Protein AF-A0A9E1M2F0-F1 (afdb_monomer)

Radius of gyration: 12.11 Å; Cα contacts (8 Å, |Δi|>4): 18; chains: 1; bounding box: 29×15×31 Å

pLDDT: mean 77.46, std 11.03, range [47.22, 90.25]

Structure (mmCIF, N/CA/C/O backbone):
data_AF-A0A9E1M2F0-F1
#
_entry.id   AF-A0A9E1M2F0-F1
#
loop_
_atom_site.group_PDB
_atom_site.id
_atom_site.type_symbol
_atom_site.label_atom_id
_atom_site.label_alt_id
_atom_site.label_comp_id
_atom_site.label_asym_id
_atom_site.label_entity_id
_atom_site.label_seq_id
_atom_site.pdbx_PDB_ins_code
_atom_site.Cartn_x
_atom_site.Cartn_y
_atom_site.Cartn_z
_atom_site.occupancy
_atom_site.B_iso_or_equiv
_atom_site.auth_seq_id
_atom_site.auth_comp_id
_atom_site.auth_asym_id
_atom_site.auth_atom_id
_atom_site.pdbx_PDB_model_num
ATOM 1 N N . MET A 1 1 ? -10.707 5.923 17.483 1.00 47.22 1 MET A N 1
ATOM 2 C CA . MET A 1 1 ? -10.254 7.143 16.770 1.00 47.22 1 MET A CA 1
ATOM 3 C C . MET A 1 1 ? -9.023 6.926 15.869 1.00 47.22 1 MET A C 1
ATOM 5 O O . MET A 1 1 ? -8.799 7.736 14.986 1.00 47.22 1 MET A O 1
ATOM 9 N N . MET A 1 2 ? -8.271 5.821 15.997 1.00 52.97 2 MET A N 1
ATOM 10 C CA . MET A 1 2 ? -6.970 5.637 15.318 1.00 52.97 2 MET A CA 1
ATOM 11 C C . MET A 1 2 ? -6.992 4.917 13.953 1.00 52.97 2 MET A C 1
ATOM 13 O O . MET A 1 2 ? -5.973 4.884 13.275 1.00 52.97 2 MET A O 1
ATOM 17 N N . LYS A 1 3 ? -8.126 4.350 13.510 1.00 53.69 3 LYS A N 1
ATOM 18 C CA . LYS A 1 3 ?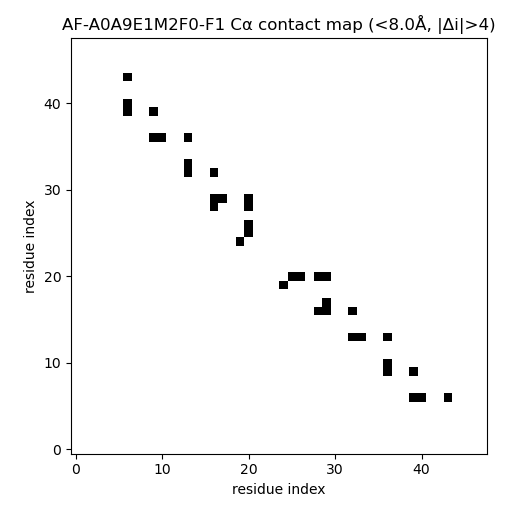 -8.142 3.498 12.304 1.00 53.69 3 LYS A CA 1
ATOM 19 C C . LYS A 1 3 ? -7.811 4.282 11.020 1.00 53.69 3 LYS A C 1
ATOM 21 O O . LYS A 1 3 ? -7.057 3.779 10.203 1.00 53.69 3 LYS A O 1
ATOM 26 N N . LYS A 1 4 ? -8.326 5.507 10.815 1.00 58.03 4 LYS A N 1
ATOM 27 C CA . LYS A 1 4 ? -8.267 6.215 9.503 1.00 58.03 4 LYS A CA 1
ATOM 28 C C . LYS A 1 4 ? -6.851 6.474 8.972 1.00 58.03 4 LYS A C 1
ATOM 30 O O . LYS A 1 4 ? -6.677 6.580 7.764 1.00 58.03 4 LYS A O 1
ATOM 35 N N . ILE A 1 5 ? -5.859 6.547 9.856 1.00 71.25 5 ILE A N 1
ATOM 36 C CA . ILE A 1 5 ? -4.472 6.862 9.492 1.00 71.25 5 ILE A CA 1
ATOM 37 C C . ILE A 1 5 ? -3.814 5.673 8.770 1.00 71.25 5 ILE A C 1
ATOM 39 O O . ILE A 1 5 ? -3.039 5.875 7.839 1.00 71.25 5 ILE A O 1
ATOM 43 N N . GLY A 1 6 ? -4.182 4.435 9.129 1.00 75.31 6 GLY A N 1
ATOM 44 C CA . GLY A 1 6 ? -3.596 3.222 8.545 1.00 75.31 6 GLY A CA 1
ATOM 45 C C . GLY A 1 6 ? -3.827 3.093 7.038 1.00 75.31 6 GLY A C 1
ATOM 46 O O . GLY A 1 6 ? -2.926 2.687 6.311 1.00 75.31 6 GLY A O 1
ATOM 47 N N . LEU A 1 7 ? -4.997 3.520 6.555 1.00 78.19 7 LEU A N 1
ATOM 48 C CA . LEU A 1 7 ? -5.335 3.470 5.131 1.00 78.19 7 LEU A CA 1
ATOM 49 C C . LEU A 1 7 ? -4.526 4.493 4.317 1.00 78.19 7 LEU A C 1
ATOM 51 O O . LEU A 1 7 ? -4.058 4.183 3.226 1.00 78.19 7 LEU A O 1
ATOM 55 N N . GLY A 1 8 ? -4.282 5.684 4.875 1.00 82.38 8 GLY A N 1
ATOM 56 C CA . GLY A 1 8 ? -3.427 6.693 4.241 1.00 82.38 8 GLY A CA 1
ATOM 57 C C . GLY A 1 8 ? -1.971 6.236 4.108 1.00 82.38 8 GLY A C 1
ATOM 58 O O . GLY A 1 8 ? -1.359 6.427 3.060 1.00 82.38 8 GLY A O 1
ATOM 59 N N . ILE A 1 9 ? -1.435 5.572 5.138 1.00 86.00 9 ILE A N 1
ATOM 60 C CA . ILE A 1 9 ? -0.063 5.038 5.132 1.00 86.00 9 ILE A CA 1
ATOM 61 C C . ILE A 1 9 ? 0.092 3.927 4.082 1.00 86.00 9 ILE A C 1
ATOM 63 O O . ILE A 1 9 ? 1.094 3.902 3.370 1.00 86.00 9 ILE A O 1
ATOM 67 N N . ALA A 1 10 ? -0.906 3.048 3.934 1.00 82.06 10 ALA A N 1
ATOM 68 C CA . ALA A 1 10 ? -0.890 1.985 2.927 1.00 82.06 10 ALA A CA 1
ATOM 69 C C . ALA A 1 10 ? -0.867 2.536 1.487 1.00 82.06 10 ALA A C 1
ATOM 71 O O . ALA A 1 10 ? -0.105 2.049 0.652 1.00 82.06 10 ALA A O 1
ATOM 72 N N . ILE A 1 11 ? -1.645 3.589 1.209 1.00 86.31 11 ILE A N 1
ATOM 73 C CA . ILE A 1 11 ? -1.664 4.253 -0.105 1.00 86.31 11 ILE A CA 1
ATOM 74 C C . ILE A 1 11 ? -0.335 4.959 -0.388 1.00 86.31 11 ILE A C 1
ATOM 76 O O . ILE A 1 11 ? 0.191 4.858 -1.496 1.00 86.31 11 ILE A O 1
ATOM 80 N N . LEU A 1 12 ? 0.236 5.637 0.613 1.00 88.56 12 LEU A N 1
ATOM 81 C CA . LEU A 1 12 ? 1.543 6.285 0.483 1.00 88.56 12 LEU A CA 1
ATOM 82 C C . LEU A 1 12 ? 2.649 5.265 0.179 1.00 88.56 12 LEU A C 1
ATOM 84 O O . LEU A 1 12 ? 3.410 5.470 -0.766 1.00 88.56 12 LEU A O 1
ATOM 88 N N . LEU A 1 13 ? 2.705 4.145 0.911 1.00 85.25 13 LEU A N 1
ATOM 89 C CA . LEU A 1 13 ? 3.669 3.073 0.634 1.00 85.25 13 LEU A CA 1
ATOM 90 C C . LEU A 1 13 ? 3.488 2.485 -0.771 1.00 85.25 13 LEU A C 1
ATOM 92 O O . LEU A 1 13 ? 4.475 2.256 -1.469 1.00 85.25 13 LEU A O 1
ATOM 96 N N . PHE A 1 14 ? 2.243 2.276 -1.204 1.00 85.50 14 PHE A N 1
ATOM 97 C CA . PHE A 1 14 ? 1.954 1.770 -2.544 1.00 85.50 14 PHE A CA 1
ATOM 98 C C . PHE A 1 14 ? 2.411 2.742 -3.640 1.00 85.50 14 PHE A C 1
ATOM 100 O O . PHE A 1 14 ? 3.006 2.311 -4.624 1.00 85.50 14 PHE A O 1
ATOM 107 N N . SER A 1 15 ? 2.224 4.051 -3.448 1.00 86.00 15 SER A N 1
ATOM 108 C CA . SER A 1 15 ? 2.693 5.073 -4.392 1.00 86.00 15 SER A CA 1
ATOM 109 C C . SER A 1 15 ? 4.221 5.107 -4.516 1.00 86.00 15 SER A C 1
ATOM 111 O O . SER A 1 15 ? 4.742 5.346 -5.605 1.00 86.00 15 SER A O 1
ATOM 113 N N . ILE A 1 16 ? 4.947 4.860 -3.421 1.00 87.38 16 ILE A N 1
ATOM 114 C CA . ILE A 1 16 ? 6.417 4.795 -3.421 1.00 87.38 16 ILE A CA 1
ATOM 115 C C . ILE A 1 16 ? 6.893 3.528 -4.141 1.00 87.38 16 ILE A C 1
ATOM 117 O O . ILE A 1 16 ? 7.785 3.605 -4.985 1.00 87.38 16 ILE A O 1
ATOM 121 N N . LEU A 1 17 ? 6.261 2.381 -3.864 1.00 80.56 17 LEU A N 1
ATOM 122 C CA . 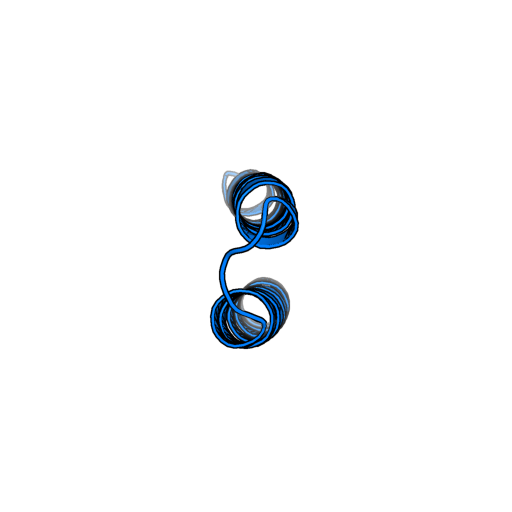LEU A 1 17 ? 6.523 1.119 -4.564 1.00 80.56 17 LEU A CA 1
ATOM 123 C C . LEU A 1 17 ? 6.260 1.239 -6.069 1.00 80.56 17 LEU A C 1
ATOM 125 O O . LEU A 1 17 ? 7.071 0.772 -6.859 1.00 80.56 17 LEU A O 1
ATOM 129 N N . LEU A 1 18 ? 5.175 1.908 -6.466 1.00 8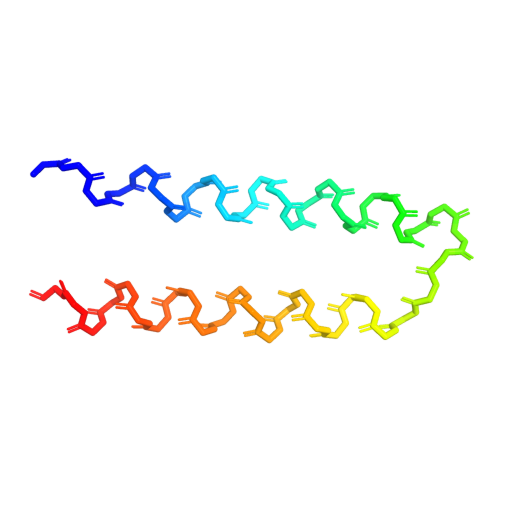2.25 18 LEU A N 1
ATOM 130 C CA . LEU A 1 1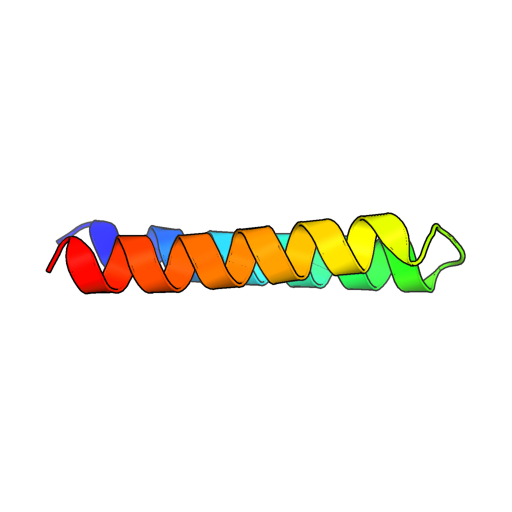8 ? 4.854 2.212 -7.864 1.00 82.25 18 LEU A CA 1
ATOM 131 C C . LEU A 1 18 ? 5.933 3.066 -8.533 1.00 82.25 18 LEU A C 1
ATOM 133 O O . LEU A 1 18 ? 6.356 2.760 -9.644 1.00 82.25 18 LEU A O 1
ATOM 137 N N . SER A 1 19 ? 6.397 4.112 -7.847 1.00 82.88 19 SER A N 1
ATOM 138 C CA . SER A 1 19 ? 7.452 4.997 -8.352 1.00 82.88 19 SER A CA 1
ATOM 139 C C . SER A 1 19 ? 8.777 4.244 -8.542 1.00 82.88 19 SER A C 1
ATOM 141 O O . SER A 1 19 ? 9.459 4.415 -9.550 1.00 82.88 19 SER A O 1
ATOM 143 N N . LEU A 1 20 ? 9.101 3.333 -7.616 1.00 79.44 20 LEU A N 1
ATOM 144 C CA . LEU A 1 20 ? 10.288 2.478 -7.688 1.00 79.44 20 LEU A CA 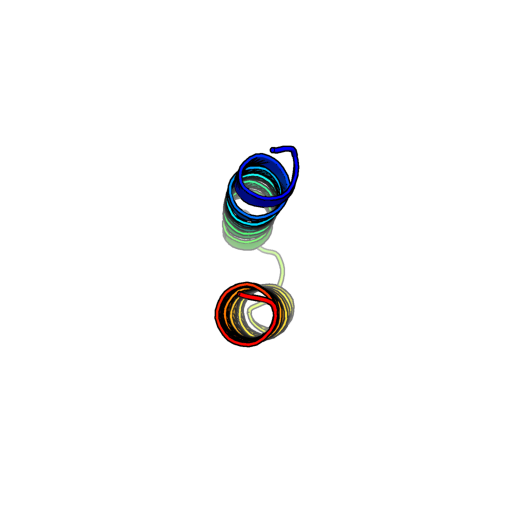1
ATOM 145 C C . LEU A 1 20 ? 10.166 1.388 -8.772 1.00 79.44 20 LEU A C 1
ATOM 147 O O . LEU A 1 20 ? 11.126 1.102 -9.481 1.00 79.44 20 LEU 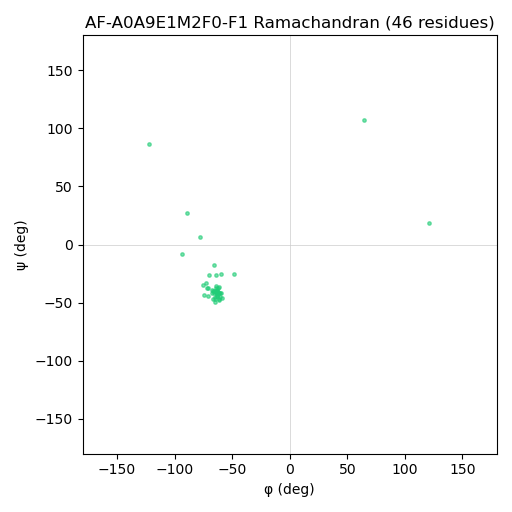A O 1
ATOM 151 N N . CYS A 1 21 ? 8.972 0.822 -8.941 1.00 76.94 21 CYS A N 1
ATOM 152 C CA . CYS A 1 21 ? 8.620 -0.158 -9.971 1.00 76.94 21 CYS A CA 1
ATOM 153 C C . CYS A 1 21 ? 8.677 0.466 -11.383 1.00 76.94 21 CYS A C 1
ATOM 155 O O . CYS A 1 21 ? 9.233 -0.125 -12.310 1.00 76.94 21 CYS A O 1
ATOM 157 N N . SER A 1 22 ? 8.219 1.716 -11.534 1.00 69.56 22 SER A N 1
ATOM 158 C CA . SER A 1 22 ? 8.292 2.479 -12.789 1.00 69.56 22 SER A CA 1
ATOM 159 C C . SER A 1 22 ? 9.725 2.808 -13.232 1.00 69.56 22 SER A C 1
ATOM 161 O O . SER A 1 22 ? 9.930 3.112 -14.405 1.00 69.56 22 SER A O 1
ATOM 163 N N . ALA A 1 23 ? 10.716 2.721 -12.339 1.00 77.38 23 ALA A 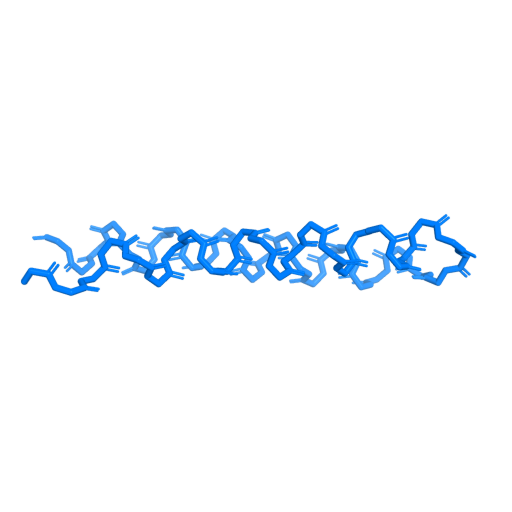N 1
ATOM 164 C CA . ALA A 1 23 ? 12.133 2.892 -12.670 1.00 77.38 23 ALA A CA 1
ATOM 165 C C . ALA A 1 23 ? 12.767 1.650 -13.344 1.00 77.38 23 ALA A C 1
ATOM 167 O O . ALA A 1 23 ? 13.973 1.637 -13.580 1.00 77.38 23 ALA A O 1
ATOM 168 N N . GLY A 1 24 ? 11.968 0.626 -13.680 1.00 70.06 24 GLY A N 1
ATOM 169 C CA . GLY A 1 24 ? 12.400 -0.540 -14.463 1.00 70.06 24 GLY A CA 1
ATOM 170 C C . GLY A 1 24 ? 12.241 -1.893 -13.765 1.00 7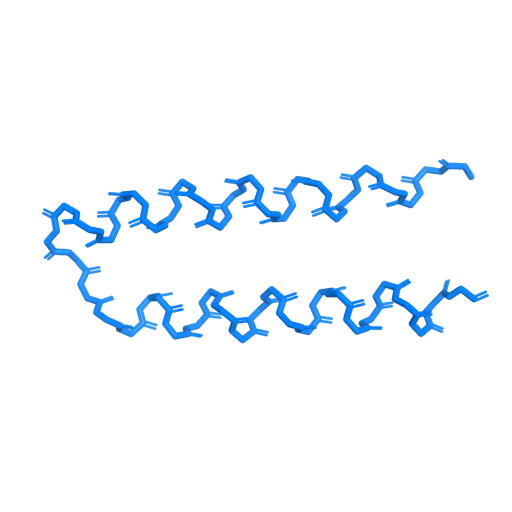0.06 24 GLY A C 1
ATOM 171 O O . GLY A 1 24 ? 12.870 -2.860 -14.183 1.00 70.06 24 GLY A O 1
ATOM 172 N N . MET A 1 25 ? 11.420 -1.986 -12.715 1.00 63.69 25 MET A N 1
ATOM 173 C CA . MET A 1 25 ? 11.295 -3.185 -11.881 1.00 63.69 25 MET A CA 1
ATOM 174 C C . MET A 1 25 ? 9.854 -3.704 -11.839 1.00 63.69 25 MET A C 1
ATOM 176 O O . MET A 1 25 ? 9.096 -3.411 -10.929 1.00 63.69 25 MET A O 1
ATOM 180 N N . GLU A 1 26 ? 9.529 -4.536 -12.827 1.00 67.94 26 GLU A N 1
ATOM 181 C CA . GLU A 1 26 ? 8.577 -5.655 -12.753 1.00 67.94 26 GLU A CA 1
ATOM 182 C C . GLU A 1 26 ? 7.089 -5.328 -12.491 1.00 67.94 26 GLU A C 1
ATOM 184 O O . GLU A 1 26 ? 6.649 -5.099 -11.364 1.00 67.94 26 GLU A O 1
ATOM 189 N N . LEU A 1 27 ? 6.270 -5.467 -13.546 1.00 76.19 27 LEU A N 1
ATOM 190 C CA . LEU A 1 27 ? 4.794 -5.411 -13.525 1.00 76.19 27 LEU A CA 1
ATOM 191 C C . LEU A 1 27 ? 4.144 -6.280 -12.430 1.00 76.19 27 LEU A C 1
ATOM 193 O O . LEU A 1 27 ? 3.034 -5.988 -11.985 1.00 76.19 27 LEU A O 1
ATOM 197 N N . LEU A 1 28 ? 4.825 -7.335 -11.979 1.00 78.31 28 LEU A N 1
ATOM 198 C CA . LEU A 1 28 ? 4.357 -8.224 -10.914 1.00 78.31 28 LEU A CA 1
ATOM 199 C C . LEU A 1 28 ? 4.220 -7.498 -9.568 1.00 78.31 28 LEU A C 1
ATOM 201 O O . LEU A 1 28 ? 3.226 -7.685 -8.867 1.00 78.31 28 LEU A O 1
ATOM 205 N N . THR A 1 29 ? 5.161 -6.611 -9.237 1.00 80.56 29 THR A N 1
ATOM 206 C CA . THR A 1 29 ? 5.126 -5.798 -8.009 1.00 80.56 29 THR A CA 1
ATOM 207 C C . THR A 1 29 ? 3.934 -4.845 -8.015 1.00 80.56 29 THR A C 1
ATOM 209 O O . THR A 1 29 ? 3.276 -4.647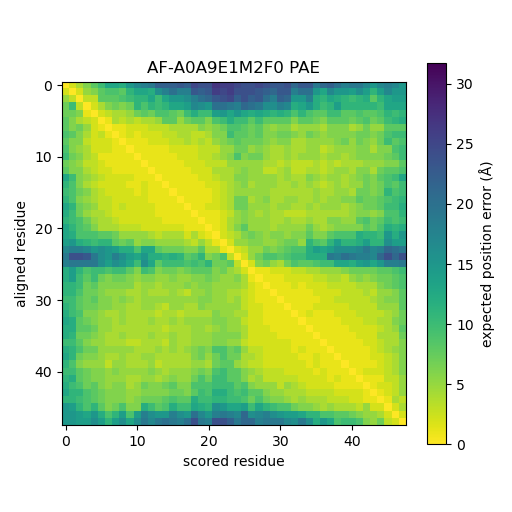 -6.991 1.00 80.56 29 THR A O 1
ATOM 212 N N . LEU A 1 30 ? 3.607 -4.305 -9.191 1.00 82.00 30 LEU A N 1
ATOM 213 C CA . LEU A 1 30 ? 2.459 -3.430 -9.389 1.00 82.00 30 LEU A CA 1
ATOM 214 C C . LEU A 1 30 ? 1.145 -4.183 -9.147 1.00 82.00 30 LEU A C 1
ATOM 216 O O . LEU A 1 30 ? 0.304 -3.703 -8.390 1.00 82.00 30 LEU A O 1
ATOM 220 N N . VAL A 1 31 ? 0.993 -5.390 -9.704 1.00 87.19 31 VAL A N 1
ATOM 221 C CA . VAL A 1 31 ? -0.199 -6.232 -9.492 1.00 87.19 31 VAL A CA 1
ATOM 222 C C . VAL A 1 31 ? -0.370 -6.603 -8.018 1.00 87.19 31 VAL A C 1
ATOM 224 O O . VAL A 1 31 ? -1.460 -6.433 -7.470 1.00 87.19 31 VAL A O 1
ATOM 227 N N . ILE A 1 32 ? 0.698 -7.055 -7.352 1.00 86.00 32 ILE A N 1
ATOM 228 C CA . ILE A 1 32 ? 0.655 -7.432 -5.930 1.00 86.00 32 ILE A CA 1
ATOM 229 C C . ILE A 1 32 ? 0.273 -6.226 -5.064 1.00 86.00 32 ILE A C 1
ATOM 231 O O . ILE A 1 32 ? -0.558 -6.346 -4.162 1.00 86.00 32 ILE A O 1
ATOM 235 N N . GLY A 1 33 ? 0.828 -5.049 -5.361 1.00 86.81 33 GLY A N 1
ATOM 236 C CA . GLY A 1 33 ? 0.500 -3.834 -4.628 1.00 86.81 33 GLY A CA 1
ATOM 237 C C . GLY A 1 33 ? -0.945 -3.367 -4.850 1.00 86.81 33 GLY A C 1
ATOM 238 O O . GLY A 1 33 ? -1.597 -2.992 -3.878 1.00 86.81 33 GLY A O 1
ATOM 239 N N . VAL A 1 34 ? -1.491 -3.461 -6.074 1.00 87.44 34 VAL A N 1
ATOM 240 C CA . VAL A 1 34 ? -2.908 -3.134 -6.348 1.00 87.44 34 VAL A CA 1
ATOM 241 C C . VAL A 1 34 ? -3.842 -4.081 -5.592 1.00 87.44 34 VAL A C 1
ATOM 243 O O . VAL A 1 34 ? -4.800 -3.625 -4.968 1.00 87.44 34 VAL A O 1
ATOM 246 N N . VAL A 1 35 ? -3.552 -5.387 -5.603 1.00 90.25 35 VAL A N 1
ATOM 247 C CA . VAL A 1 35 ? -4.341 -6.396 -4.874 1.00 90.25 35 VAL A CA 1
ATOM 248 C C . VAL A 1 35 ? -4.282 -6.148 -3.363 1.00 90.25 35 VAL A C 1
ATOM 250 O O . VAL A 1 35 ? -5.321 -6.150 -2.700 1.00 90.25 35 VAL A O 1
ATOM 253 N N . GLY A 1 36 ? -3.094 -5.861 -2.821 1.00 86.81 36 GLY A N 1
ATOM 254 C CA . GLY A 1 36 ? -2.915 -5.512 -1.410 1.00 86.81 36 GLY A CA 1
ATOM 255 C C . GLY A 1 36 ? -3.647 -4.226 -1.015 1.00 86.81 36 GLY A C 1
ATOM 256 O O . GLY A 1 36 ? -4.237 -4.159 0.065 1.00 86.81 36 GLY A O 1
ATOM 257 N N . LEU A 1 37 ? -3.684 -3.229 -1.906 1.00 86.12 37 LEU A N 1
ATOM 258 C CA . LEU A 1 37 ? -4.416 -1.985 -1.685 1.00 86.12 37 LEU A CA 1
ATOM 259 C C . LEU A 1 37 ? -5.932 -2.221 -1.650 1.00 86.12 37 LEU A C 1
ATOM 261 O O . LEU A 1 37 ? -6.602 -1.755 -0.730 1.00 86.12 37 LEU A O 1
ATOM 265 N N . PHE A 1 38 ? -6.464 -2.983 -2.610 1.00 88.12 38 PHE A N 1
ATOM 266 C CA . PHE A 1 38 ? -7.882 -3.349 -2.657 1.00 88.12 38 PHE A CA 1
ATOM 267 C C . PHE A 1 38 ? -8.307 -4.111 -1.402 1.00 88.12 38 PHE A C 1
ATOM 269 O O . PHE A 1 38 ? -9.311 -3.765 -0.779 1.00 88.12 38 PHE A O 1
ATOM 276 N N . PHE A 1 39 ? -7.511 -5.098 -0.988 1.00 85.88 39 PHE A N 1
ATOM 277 C CA . PHE A 1 39 ? -7.767 -5.860 0.231 1.00 85.88 39 PHE A CA 1
ATOM 278 C C . PHE A 1 39 ? -7.731 -4.968 1.479 1.00 85.88 39 PHE A C 1
ATOM 280 O O . PHE A 1 39 ? -8.593 -5.080 2.350 1.00 85.88 39 PHE A O 1
ATOM 287 N N . SER A 1 40 ? -6.779 -4.029 1.543 1.00 82.94 40 SER A N 1
ATOM 288 C CA . SER A 1 40 ? -6.683 -3.068 2.642 1.00 82.94 40 SER A CA 1
ATOM 289 C C . SER A 1 40 ? -7.910 -2.154 2.707 1.00 82.94 40 SER A C 1
ATOM 291 O O . SER A 1 40 ? -8.454 -1.968 3.789 1.00 82.94 40 SER A O 1
ATOM 293 N N . ILE A 1 41 ? -8.411 -1.648 1.571 1.00 83.19 41 ILE A N 1
ATOM 294 C CA . ILE A 1 41 ? -9.630 -0.822 1.525 1.00 83.19 41 ILE A CA 1
ATOM 295 C C . ILE A 1 41 ? -10.869 -1.626 1.945 1.00 83.19 41 ILE A C 1
ATOM 297 O O . ILE A 1 41 ? -11.652 -1.136 2.759 1.00 83.19 41 ILE A O 1
ATOM 301 N N . ILE A 1 42 ? -11.033 -2.856 1.447 1.00 85.00 42 ILE A N 1
ATOM 302 C CA . ILE A 1 42 ? -12.188 -3.708 1.778 1.00 85.00 42 ILE A CA 1
ATOM 303 C C . ILE A 1 42 ? -12.182 -4.078 3.266 1.00 85.00 42 ILE A C 1
ATOM 305 O O . ILE A 1 42 ? -13.171 -3.834 3.951 1.00 85.00 42 ILE A O 1
ATOM 309 N N . GLY A 1 43 ? -11.059 -4.565 3.806 1.00 79.88 43 GLY A N 1
ATOM 310 C CA . GLY A 1 43 ? -10.949 -4.897 5.233 1.00 79.88 43 GLY A CA 1
ATOM 311 C C . GLY A 1 43 ? -11.099 -3.677 6.151 1.00 79.88 43 GLY A C 1
ATOM 312 O O . GLY A 1 43 ? -11.538 -3.789 7.297 1.00 79.88 43 GLY A O 1
ATOM 313 N N . PHE A 1 44 ? -10.779 -2.484 5.648 1.00 73.06 44 PHE A N 1
ATOM 314 C CA . PHE A 1 44 ? -10.994 -1.236 6.368 1.00 73.06 44 PHE A CA 1
ATOM 315 C C . PHE A 1 44 ? -12.465 -0.797 6.393 1.00 73.06 44 PHE A C 1
ATOM 317 O O . PHE A 1 44 ? -12.907 -0.217 7.388 1.00 73.06 44 PHE A O 1
ATOM 324 N N . ILE A 1 45 ? -13.207 -1.065 5.314 1.00 75.06 45 ILE A N 1
ATOM 325 C CA . ILE A 1 45 ? -14.650 -0.810 5.209 1.00 75.06 45 ILE A CA 1
ATOM 326 C C . ILE A 1 45 ? -15.445 -1.837 6.024 1.00 75.06 45 ILE A C 1
ATOM 328 O O . ILE A 1 45 ? -16.353 -1.439 6.741 1.00 75.06 45 ILE A O 1
ATOM 332 N N . GLU A 1 46 ? -15.084 -3.120 5.963 1.00 73.06 46 GLU A N 1
ATOM 333 C CA . GLU A 1 46 ? -15.779 -4.207 6.671 1.00 73.06 46 GLU A CA 1
ATOM 334 C C . GLU A 1 46 ? -15.580 -4.154 8.194 1.00 73.06 46 GLU A C 1
ATOM 336 O O . GLU A 1 46 ? -16.439 -4.568 8.964 1.00 73.06 46 GLU A O 1
ATOM 341 N N . HIS A 1 47 ? -14.475 -3.570 8.661 1.00 59.09 47 HIS A N 1
ATOM 342 C CA . HIS A 1 47 ? -14.231 -3.354 10.088 1.00 59.09 47 HIS A CA 1
ATOM 343 C C . HIS A 1 47 ? -14.791 -2.001 10.599 1.00 59.09 47 HIS A C 1
ATOM 345 O O . HIS A 1 47 ? -14.256 -1.427 11.563 1.00 59.09 47 HIS A O 1
ATOM 351 N N . LYS A 1 48 ? -15.837 -1.466 9.959 1.00 48.28 48 LYS A N 1
ATOM 352 C CA . LYS A 1 48 ? -16.611 -0.306 10.418 1.00 48.28 48 LYS A CA 1
ATOM 353 C C . LYS A 1 48 ? -18.058 -0.710 10.668 1.00 48.28 48 LYS A C 1
ATOM 355 O O . LYS A 1 48 ? -18.561 -0.293 11.732 1.00 48.28 48 LYS A O 1
#

Foldseek 3Di:
DPLPVVLVVLVVVLVVQVVVCVVPNDPVSNVVSVVVNVVSVVVSVVVD

Mean predicted aligned error: 6.6 Å

Solvent-accessible surface area (backbone atoms only — not comparable to full-atom values): 2850 Å² total; per-residue (Å²): 137,73,69,72,58,58,60,56,52,53,52,52,53,45,54,51,52,46,57,56,29,72,75,77,46,57,74,64,60,53,52,53,45,53,53,52,48,53,51,51,52,50,56,57,58,73,74,106

Sequence (48 aa):
MMKKIGLGIAILLFSILLSLCSAGMELLTLVIGVVGLFFSIIGFIEHK

Secondary structure (DSSP, 8-state):
--HHHHHHHHHHHHHHHHHHHTTT--HHHHHHHHHHHHHHHHHHHHT-